Protein AF-A0A357AQT2-F1 (afdb_monomer_lite)

Structure (mmCIF, N/CA/C/O backbone):
data_AF-A0A357AQT2-F1
#
_entry.id   AF-A0A357AQT2-F1
#
loop_
_atom_site.group_PDB
_atom_site.id
_atom_site.type_symbol
_atom_site.label_atom_id
_atom_site.label_alt_id
_atom_site.label_comp_id
_atom_site.label_asym_id
_atom_site.label_entity_id
_atom_site.label_seq_id
_atom_site.pdbx_PDB_ins_code
_atom_site.Cartn_x
_atom_site.Cartn_y
_atom_site.Cartn_z
_atom_site.occupancy
_atom_site.B_iso_or_equiv
_atom_site.auth_seq_id
_atom_site.auth_comp_id
_atom_site.auth_asym_id
_atom_site.auth_atom_id
_atom_site.pdbx_PDB_model_num
ATOM 1 N N . MET A 1 1 ? 48.396 0.763 -85.741 1.00 48.69 1 MET A N 1
ATOM 2 C CA . MET A 1 1 ? 47.356 0.143 -84.891 1.00 48.69 1 MET A CA 1
ATOM 3 C C . MET A 1 1 ? 47.416 0.810 -83.520 1.00 48.69 1 MET A C 1
ATOM 5 O O . MET A 1 1 ? 48.450 0.718 -82.873 1.00 48.69 1 MET A O 1
ATOM 9 N N . ARG A 1 2 ? 46.395 1.584 -83.126 1.00 40.84 2 ARG A N 1
ATOM 10 C CA . ARG A 1 2 ? 46.319 2.221 -81.798 1.00 40.84 2 ARG A CA 1
ATOM 11 C C . ARG A 1 2 ? 45.508 1.301 -80.887 1.00 40.84 2 ARG A C 1
ATOM 13 O O . ARG A 1 2 ? 44.352 1.041 -81.188 1.00 40.84 2 ARG A O 1
ATOM 20 N N . ALA A 1 3 ? 46.129 0.794 -79.826 1.00 58.91 3 ALA A N 1
ATOM 21 C CA . ALA A 1 3 ? 45.446 0.000 -78.813 1.00 58.91 3 ALA A CA 1
ATOM 22 C C . ALA A 1 3 ? 44.596 0.922 -77.925 1.00 58.91 3 ALA A C 1
ATOM 24 O O . ALA A 1 3 ? 45.112 1.876 -77.335 1.00 58.91 3 ALA A O 1
ATOM 25 N N . GLU A 1 4 ? 43.297 0.648 -77.846 1.00 61.69 4 GLU A N 1
ATOM 26 C CA . GLU A 1 4 ? 42.380 1.332 -76.940 1.00 61.69 4 GLU A CA 1
ATOM 27 C C . GLU A 1 4 ? 42.646 0.862 -75.504 1.00 61.69 4 GLU A C 1
ATOM 29 O O . GLU A 1 4 ? 42.616 -0.330 -75.200 1.00 61.69 4 GLU A O 1
ATOM 34 N N . ARG A 1 5 ? 42.940 1.803 -74.599 1.00 58.31 5 ARG A N 1
ATOM 35 C CA . ARG A 1 5 ? 43.042 1.509 -73.166 1.00 58.31 5 ARG A CA 1
ATOM 36 C C . ARG A 1 5 ? 41.633 1.390 -72.598 1.00 58.31 5 ARG A C 1
ATOM 38 O O . ARG A 1 5 ? 40.936 2.394 -72.466 1.00 58.31 5 ARG A O 1
ATOM 45 N N . THR A 1 6 ? 41.233 0.193 -72.195 1.00 62.38 6 THR A N 1
ATOM 46 C CA . THR A 1 6 ? 40.020 0.003 -71.397 1.00 62.38 6 THR A CA 1
ATOM 47 C C . THR A 1 6 ? 40.256 0.548 -69.988 1.00 62.38 6 THR A C 1
ATOM 49 O O . THR A 1 6 ? 41.008 -0.026 -69.199 1.00 62.38 6 THR A O 1
ATOM 52 N N . VAL A 1 7 ? 39.636 1.683 -69.666 1.00 64.25 7 VAL A N 1
ATOM 53 C CA . VAL A 1 7 ? 39.666 2.267 -68.320 1.00 64.25 7 VAL A CA 1
ATOM 54 C C . VAL A 1 7 ? 38.769 1.437 -67.401 1.00 64.25 7 VAL A C 1
ATOM 56 O O . VAL A 1 7 ? 37.544 1.494 -67.499 1.00 64.25 7 VAL A O 1
ATOM 59 N N . ASN A 1 8 ? 39.372 0.675 -66.489 1.00 66.88 8 ASN A N 1
ATOM 60 C CA . ASN A 1 8 ? 38.648 -0.021 -65.429 1.00 66.88 8 ASN A CA 1
ATOM 61 C C . ASN A 1 8 ? 38.259 0.984 -64.326 1.00 66.88 8 ASN A C 1
ATOM 63 O O . ASN A 1 8 ? 39.129 1.562 -63.673 1.00 66.88 8 ASN A O 1
ATOM 67 N N . LYS A 1 9 ? 36.957 1.229 -64.129 1.00 64.69 9 LYS A N 1
ATOM 68 C CA . LYS A 1 9 ? 36.447 2.095 -63.051 1.00 64.69 9 LYS A CA 1
ATOM 69 C C . LYS A 1 9 ? 36.368 1.287 -61.746 1.00 64.69 9 LYS A C 1
ATOM 71 O O . LYS A 1 9 ? 35.712 0.246 -61.743 1.00 64.69 9 LYS A O 1
ATOM 76 N N . PRO A 1 10 ? 36.953 1.745 -60.622 1.00 58.31 10 PRO A N 1
ATOM 77 C CA . PRO A 1 10 ? 36.883 1.003 -59.368 1.00 58.31 10 PRO A CA 1
ATOM 78 C C . PRO A 1 10 ? 35.447 0.989 -58.825 1.00 58.31 10 PRO A C 1
ATOM 80 O O . PRO A 1 10 ? 34.785 2.026 -58.716 1.00 58.31 10 PRO A O 1
ATOM 83 N N . ALA A 1 11 ? 34.958 -0.202 -58.483 1.00 63.03 11 ALA A N 1
ATOM 84 C CA . ALA A 1 11 ? 33.618 -0.409 -57.954 1.00 63.03 11 ALA A CA 1
ATOM 85 C C . ALA A 1 11 ? 33.466 0.243 -56.565 1.00 63.03 11 ALA A C 1
ATOM 87 O O . ALA A 1 11 ? 33.893 -0.305 -55.554 1.00 63.03 11 ALA A O 1
ATOM 88 N N . LYS A 1 12 ? 32.780 1.393 -56.496 1.00 56.72 12 LYS A N 1
ATOM 89 C CA . LYS A 1 12 ? 32.381 2.095 -55.255 1.00 56.72 12 LYS A CA 1
ATOM 90 C C . LYS A 1 12 ? 31.280 1.359 -54.458 1.00 56.72 12 LYS A C 1
ATOM 92 O O . LYS A 1 12 ? 30.406 1.993 -53.878 1.00 56.72 12 LYS A O 1
ATOM 97 N N . ARG A 1 13 ? 31.254 0.022 -54.474 1.00 58.84 13 ARG A N 1
ATOM 98 C CA . ARG A 1 13 ? 30.176 -0.791 -53.871 1.00 58.84 13 ARG A CA 1
ATOM 99 C C . ARG A 1 13 ? 30.440 -1.194 -52.413 1.00 58.84 13 ARG A C 1
ATOM 101 O O . ARG A 1 13 ? 29.504 -1.592 -51.732 1.00 58.84 13 ARG A O 1
ATOM 108 N N . SER A 1 14 ? 31.669 -1.053 -51.910 1.00 59.75 14 SER A N 1
ATOM 109 C CA . SER A 1 14 ? 32.046 -1.481 -50.551 1.00 59.75 14 SER A CA 1
ATOM 110 C C . SER A 1 14 ? 31.547 -0.552 -49.436 1.00 59.75 14 SER A C 1
ATOM 112 O O . SER A 1 14 ? 31.130 -1.033 -48.386 1.00 59.75 14 SER A O 1
ATOM 114 N N . PHE A 1 15 ? 31.520 0.766 -49.660 1.00 60.34 15 PHE A N 1
ATOM 115 C CA . PHE A 1 15 ? 31.085 1.727 -48.636 1.00 60.34 15 PHE A CA 1
ATOM 116 C C . PHE A 1 15 ? 29.581 1.636 -48.335 1.00 60.34 15 PHE A C 1
ATOM 118 O O . PHE A 1 15 ? 29.185 1.700 -47.176 1.00 60.34 15 PHE A O 1
ATOM 125 N N . ALA A 1 16 ? 28.741 1.414 -49.351 1.00 63.97 16 ALA A N 1
ATOM 126 C CA . ALA A 1 16 ? 27.289 1.299 -49.179 1.00 63.97 16 ALA A CA 1
ATOM 127 C C . ALA A 1 16 ? 26.881 0.068 -48.346 1.00 63.97 16 ALA A C 1
ATOM 129 O O . ALA A 1 16 ? 25.955 0.150 -47.541 1.00 63.97 16 ALA A O 1
ATOM 130 N N . LEU A 1 17 ? 27.601 -1.053 -48.489 1.00 69.94 17 LEU A N 1
ATOM 131 C CA . LEU A 1 17 ? 27.375 -2.247 -47.668 1.00 69.94 17 LEU A CA 1
ATOM 132 C C . LEU A 1 17 ? 27.767 -2.017 -46.202 1.00 69.94 17 LEU A C 1
ATOM 134 O O . LEU A 1 17 ? 27.050 -2.456 -45.308 1.00 69.94 17 LEU A O 1
ATOM 138 N N . GLY A 1 18 ? 28.863 -1.294 -45.946 1.00 77.25 18 GLY A N 1
ATOM 139 C CA . GLY A 1 18 ? 29.292 -0.959 -44.584 1.00 77.25 18 GLY A CA 1
ATOM 140 C C . GLY A 1 18 ? 28.255 -0.124 -43.827 1.00 77.25 18 GLY A C 1
ATOM 141 O O . GLY A 1 18 ? 27.903 -0.453 -42.696 1.00 77.25 18 GLY A O 1
ATOM 142 N N . TYR A 1 19 ? 27.692 0.904 -44.472 1.00 82.81 19 TYR A N 1
ATOM 143 C CA . TYR A 1 19 ? 26.630 1.720 -43.871 1.00 82.81 19 TYR A CA 1
ATOM 144 C C . TYR A 1 19 ? 25.338 0.936 -43.613 1.00 82.81 19 TYR A C 1
ATOM 146 O O . TYR A 1 19 ? 24.664 1.191 -42.616 1.00 82.81 19 TYR A O 1
ATOM 154 N N . LEU A 1 20 ? 25.010 -0.045 -44.458 1.00 84.31 20 LEU A N 1
ATOM 155 C CA . LEU A 1 20 ? 23.837 -0.900 -44.267 1.00 84.31 20 LEU A CA 1
ATOM 156 C C . LEU A 1 20 ? 23.982 -1.805 -43.033 1.00 84.31 20 LEU A C 1
ATOM 158 O O . LEU A 1 20 ? 23.034 -1.943 -42.261 1.00 84.31 20 LEU A O 1
ATOM 162 N N . VAL A 1 21 ? 25.175 -2.358 -42.798 1.00 87.88 21 VAL A N 1
ATOM 163 C CA . VAL A 1 21 ? 25.461 -3.160 -41.596 1.00 87.88 21 VAL A CA 1
ATOM 164 C C . VAL A 1 21 ? 25.403 -2.298 -40.333 1.00 87.88 21 VAL A C 1
ATOM 166 O O . VAL A 1 21 ? 24.780 -2.691 -39.349 1.00 87.88 21 VAL A O 1
ATOM 169 N N . ILE A 1 22 ? 25.987 -1.097 -40.366 1.00 86.75 22 ILE A N 1
ATOM 170 C CA . ILE A 1 22 ? 25.951 -0.162 -39.229 1.00 86.75 22 ILE A CA 1
ATOM 171 C C . ILE A 1 22 ? 24.505 0.257 -38.922 1.00 86.75 22 ILE A C 1
ATOM 173 O O . ILE A 1 22 ? 24.089 0.226 -37.764 1.00 86.75 22 ILE A O 1
ATOM 177 N N . GLY A 1 23 ? 23.713 0.584 -39.948 1.00 89.19 23 GLY A N 1
ATOM 178 C CA . GLY A 1 23 ? 22.299 0.929 -39.790 1.00 89.19 23 GLY A CA 1
ATOM 179 C C . GLY A 1 23 ? 21.473 -0.207 -39.181 1.00 89.19 23 GLY A C 1
ATOM 180 O O . GLY A 1 23 ? 20.643 0.035 -38.307 1.00 89.19 23 GLY A O 1
ATOM 181 N N . PHE A 1 24 ? 21.745 -1.454 -39.574 1.00 90.25 24 PHE A N 1
ATOM 182 C CA . PHE A 1 24 ? 21.075 -2.627 -39.013 1.00 90.25 24 PHE A CA 1
ATOM 183 C C . PHE A 1 24 ? 21.400 -2.840 -37.526 1.00 90.25 24 PHE A C 1
ATOM 185 O O . PHE A 1 24 ? 20.505 -3.134 -36.733 1.00 90.25 24 PHE A O 1
ATOM 192 N N . ILE A 1 25 ? 22.658 -2.630 -37.124 1.00 90.00 25 ILE A N 1
ATOM 193 C CA . ILE A 1 25 ? 23.078 -2.723 -35.717 1.00 90.00 25 ILE A CA 1
ATOM 194 C C . ILE A 1 25 ? 22.374 -1.651 -34.874 1.00 90.00 25 ILE A C 1
ATOM 196 O O . ILE A 1 25 ? 21.816 -1.966 -33.824 1.00 90.00 25 ILE A O 1
ATOM 200 N N . VAL A 1 26 ? 22.331 -0.401 -35.348 1.00 90.00 26 VAL A N 1
ATOM 201 C CA . VAL A 1 26 ? 21.628 0.693 -34.653 1.00 90.00 26 VAL A CA 1
ATOM 202 C C . VAL A 1 26 ? 20.133 0.394 -34.527 1.00 90.00 26 VAL A C 1
ATOM 204 O O . VAL A 1 26 ? 19.557 0.567 -33.455 1.00 90.00 26 VAL A O 1
ATOM 207 N N . PHE A 1 27 ? 19.508 -0.128 -35.583 1.00 90.38 27 PHE A N 1
ATOM 208 C CA . PHE A 1 27 ? 18.099 -0.515 -35.564 1.00 90.38 27 PHE A CA 1
ATOM 209 C C . PHE A 1 27 ? 17.800 -1.616 -34.532 1.00 90.38 27 PHE A C 1
ATOM 211 O O . PHE A 1 27 ? 16.838 -1.505 -33.768 1.00 90.38 27 PHE A O 1
ATOM 218 N N . MET A 1 28 ? 18.652 -2.643 -34.446 1.00 88.31 28 MET A N 1
ATOM 219 C CA . MET A 1 28 ? 18.535 -3.696 -33.429 1.00 88.31 28 MET A CA 1
ATOM 220 C C . MET A 1 28 ? 18.676 -3.148 -32.007 1.00 88.31 28 MET A C 1
ATOM 222 O O . MET A 1 28 ? 17.905 -3.523 -31.120 1.00 88.31 28 MET A O 1
ATOM 226 N N . ILE A 1 29 ? 19.607 -2.215 -31.793 1.00 87.19 29 ILE A N 1
ATOM 227 C CA . ILE A 1 29 ? 19.783 -1.538 -30.505 1.00 87.19 29 ILE A CA 1
ATOM 228 C C . ILE A 1 29 ? 18.513 -0.753 -30.141 1.00 87.19 29 ILE A C 1
ATOM 230 O O . ILE A 1 29 ? 17.996 -0.920 -29.038 1.00 87.19 29 ILE A O 1
ATOM 234 N N . CYS A 1 30 ? 17.945 0.028 -31.066 1.00 85.75 30 CYS A N 1
ATOM 235 C CA . CYS A 1 30 ? 16.703 0.773 -30.834 1.00 85.75 30 CYS A CA 1
ATOM 236 C C . CYS A 1 30 ? 15.529 -0.136 -30.430 1.00 85.75 30 CYS A C 1
ATOM 238 O O . CYS A 1 30 ? 14.823 0.170 -29.469 1.00 85.75 30 CYS A O 1
ATOM 240 N N . ILE A 1 31 ? 15.340 -1.274 -31.106 1.00 83.31 31 ILE A N 1
ATOM 241 C CA . ILE A 1 31 ? 14.289 -2.245 -30.750 1.00 83.31 31 ILE A CA 1
ATOM 242 C C . ILE A 1 31 ? 14.516 -2.811 -29.343 1.00 83.31 31 ILE A C 1
ATOM 244 O O . ILE A 1 31 ? 13.565 -2.937 -28.566 1.00 83.31 31 ILE A O 1
ATOM 248 N N . CYS A 1 32 ? 15.765 -3.134 -29.000 1.00 80.12 32 CYS A N 1
ATOM 249 C CA . CYS A 1 32 ? 16.126 -3.648 -27.682 1.00 80.12 32 CYS A CA 1
ATOM 250 C C . CYS A 1 32 ? 15.810 -2.628 -26.572 1.00 80.12 32 CYS A C 1
ATOM 252 O O . CYS A 1 32 ? 15.171 -2.970 -25.576 1.00 80.12 32 CYS A O 1
ATOM 254 N N . PHE A 1 33 ? 16.148 -1.351 -26.785 1.00 76.44 33 PHE A N 1
ATOM 255 C CA . PHE A 1 33 ? 15.826 -0.268 -25.851 1.00 76.44 33 PHE A CA 1
ATOM 256 C C . PHE A 1 33 ? 14.317 -0.063 -25.657 1.00 76.44 33 PHE A C 1
ATOM 258 O O . PHE A 1 33 ? 13.876 0.166 -24.530 1.00 76.44 33 PHE A O 1
ATOM 265 N N . ILE A 1 34 ? 13.514 -0.178 -26.720 1.00 74.62 34 ILE A N 1
ATOM 266 C CA . ILE A 1 34 ? 12.049 -0.059 -26.632 1.00 74.62 34 ILE A CA 1
ATOM 267 C C . ILE A 1 34 ? 11.457 -1.221 -25.825 1.00 74.62 34 ILE A C 1
ATOM 269 O O . ILE A 1 34 ? 10.597 -1.005 -24.974 1.00 74.62 34 ILE A O 1
ATOM 273 N N . ARG A 1 35 ? 11.930 -2.453 -26.048 1.00 69.38 35 ARG A N 1
ATOM 274 C CA . ARG A 1 35 ? 11.479 -3.630 -25.283 1.00 69.38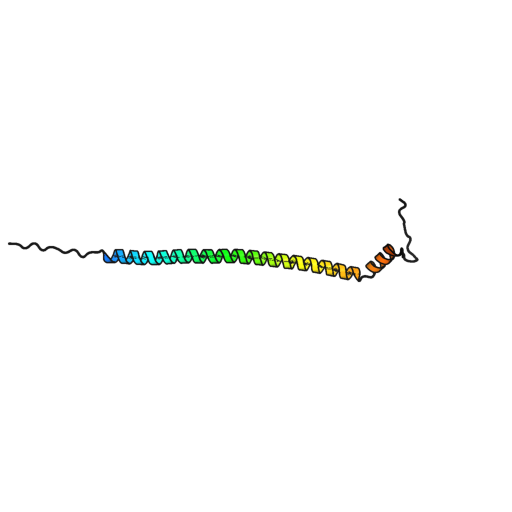 35 ARG A CA 1
ATOM 275 C C . ARG A 1 35 ? 11.825 -3.501 -23.796 1.00 69.38 35 ARG A C 1
ATOM 277 O O . ARG A 1 35 ? 10.969 -3.739 -22.949 1.00 69.38 35 ARG A O 1
ATOM 284 N N . LEU A 1 36 ? 13.038 -3.040 -23.488 1.00 61.59 36 LEU A N 1
ATOM 285 C CA . LEU A 1 36 ? 13.501 -2.836 -22.115 1.00 61.59 36 LEU A CA 1
ATOM 286 C C . LE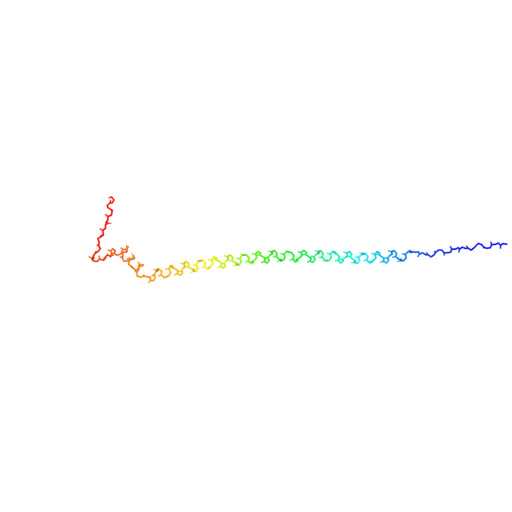U A 1 36 ? 12.754 -1.699 -21.392 1.00 61.59 36 LEU A C 1
ATOM 288 O O . LEU A 1 36 ? 12.575 -1.753 -20.174 1.00 61.59 36 LEU A O 1
ATOM 292 N N . SER A 1 37 ? 12.307 -0.661 -22.110 1.00 60.12 37 SER A N 1
ATOM 293 C CA . SER A 1 37 ? 11.541 0.437 -21.502 1.00 60.12 37 SER A CA 1
ATOM 294 C C . SER A 1 37 ? 10.110 0.022 -21.141 1.00 60.12 37 SER A C 1
ATOM 296 O O . SER A 1 37 ? 9.596 0.432 -20.096 1.00 60.12 37 SER A O 1
ATOM 298 N N . GLN A 1 38 ? 9.489 -0.846 -21.947 1.00 58.34 38 GLN A N 1
ATOM 299 C CA . GLN A 1 38 ? 8.137 -1.342 -21.685 1.00 58.34 38 GLN A CA 1
ATOM 300 C C . GLN A 1 38 ? 8.080 -2.209 -20.422 1.00 58.34 38 GLN A C 1
ATOM 302 O O . GLN A 1 38 ? 7.187 -2.020 -19.593 1.00 58.34 38 GLN A O 1
ATOM 307 N N . GLU A 1 39 ? 9.073 -3.073 -20.210 1.00 56.59 39 GLU A N 1
ATOM 308 C CA . GLU A 1 39 ? 9.131 -3.965 -19.048 1.00 56.59 39 GLU A CA 1
ATOM 309 C C . GLU A 1 39 ? 9.251 -3.194 -17.720 1.00 56.59 39 GLU A C 1
ATOM 311 O O . GLU A 1 39 ? 8.570 -3.504 -16.740 1.00 56.59 39 GLU A O 1
ATOM 316 N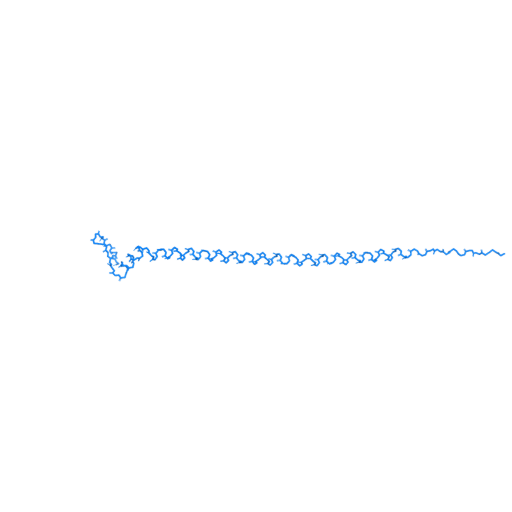 N . LYS A 1 40 ? 10.023 -2.100 -17.703 1.00 52.50 40 LYS A N 1
ATOM 317 C CA . LYS A 1 40 ? 10.159 -1.236 -16.517 1.00 52.50 40 LYS A CA 1
ATOM 318 C C . LYS A 1 40 ? 8.866 -0.487 -16.183 1.00 52.50 40 LYS A C 1
ATOM 320 O O . LYS A 1 40 ? 8.558 -0.277 -15.012 1.00 52.50 40 LYS A O 1
ATOM 325 N N . SER A 1 41 ? 8.084 -0.102 -17.192 1.00 56.31 41 SER A N 1
ATOM 326 C CA . SER A 1 41 ? 6.825 0.624 -16.985 1.00 56.31 41 SER A CA 1
ATOM 327 C C . SER A 1 41 ? 5.698 -0.258 -16.428 1.00 56.31 41 SER A C 1
ATOM 329 O O . SER A 1 41 ? 4.896 0.213 -15.618 1.00 56.31 41 SER A O 1
ATOM 331 N N . ALA A 1 42 ? 5.668 -1.540 -16.805 1.00 59.47 42 ALA A N 1
ATOM 332 C CA . ALA A 1 42 ? 4.702 -2.506 -16.290 1.00 59.47 42 ALA A CA 1
ATOM 333 C C . ALA A 1 42 ? 4.967 -2.816 -14.809 1.00 59.47 42 ALA A C 1
ATOM 335 O O . ALA A 1 42 ? 4.062 -2.706 -13.981 1.00 59.47 42 ALA A O 1
ATOM 336 N N . GLN A 1 43 ? 6.232 -3.067 -14.459 1.00 58.97 43 GLN A N 1
ATOM 337 C CA . GLN A 1 43 ? 6.635 -3.344 -13.078 1.00 58.97 43 GLN A CA 1
ATOM 338 C C . GLN A 1 43 ? 6.356 -2.160 -12.140 1.00 58.97 43 GLN A C 1
ATOM 340 O O . GLN A 1 43 ? 5.942 -2.355 -11.001 1.00 58.97 43 GLN A O 1
ATOM 345 N N . LEU A 1 44 ? 6.522 -0.916 -12.603 1.00 60.91 44 LEU A N 1
ATOM 346 C CA . LEU A 1 44 ? 6.221 0.267 -11.790 1.00 60.91 44 LEU A CA 1
ATOM 347 C C . LEU A 1 44 ? 4.726 0.420 -11.481 1.00 60.91 44 LEU A C 1
ATOM 349 O O . LEU A 1 44 ? 4.375 0.851 -10.383 1.00 60.91 44 LEU A O 1
ATOM 353 N N . LYS A 1 45 ? 3.840 0.071 -12.421 1.00 63.31 45 LYS A N 1
ATOM 354 C CA . LY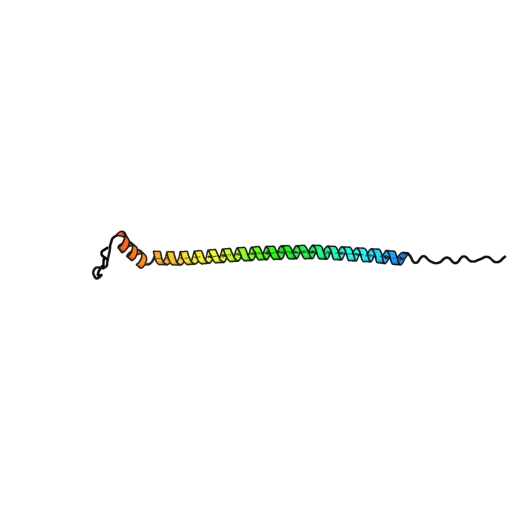S A 1 45 ? 2.388 0.110 -12.183 1.00 63.31 45 LYS A CA 1
ATOM 355 C C . LYS A 1 45 ? 1.959 -0.961 -11.187 1.00 63.31 45 LYS A C 1
ATOM 357 O O . LYS A 1 45 ? 1.194 -0.661 -10.275 1.00 63.31 45 LYS A O 1
ATOM 362 N N . GLU A 1 46 ? 2.492 -2.170 -11.326 1.00 67.44 46 GLU A N 1
ATOM 363 C CA . GLU A 1 46 ? 2.204 -3.276 -10.414 1.00 67.44 46 GLU A CA 1
ATOM 364 C C . GLU A 1 46 ? 2.698 -2.973 -8.993 1.00 67.44 46 GLU A C 1
ATOM 366 O O . GLU A 1 46 ? 1.937 -3.081 -8.035 1.00 67.44 46 GLU A O 1
ATOM 371 N N . ARG A 1 47 ? 3.931 -2.466 -8.853 1.00 63.66 47 ARG A N 1
ATOM 372 C CA . ARG A 1 47 ? 4.495 -2.043 -7.558 1.00 63.66 47 ARG A CA 1
ATOM 373 C C . ARG A 1 47 ? 3.635 -0.974 -6.880 1.00 63.66 47 ARG A C 1
ATOM 375 O O . ARG A 1 47 ? 3.387 -1.075 -5.684 1.00 63.66 47 ARG A O 1
ATOM 382 N N . LYS A 1 48 ? 3.151 0.024 -7.628 1.00 69.06 48 LYS A N 1
ATOM 383 C CA . LYS A 1 48 ? 2.260 1.069 -7.092 1.00 69.06 48 LYS A CA 1
ATOM 384 C C . LYS A 1 48 ? 0.906 0.515 -6.650 1.00 69.06 48 LYS A C 1
ATOM 386 O O . LYS A 1 48 ? 0.41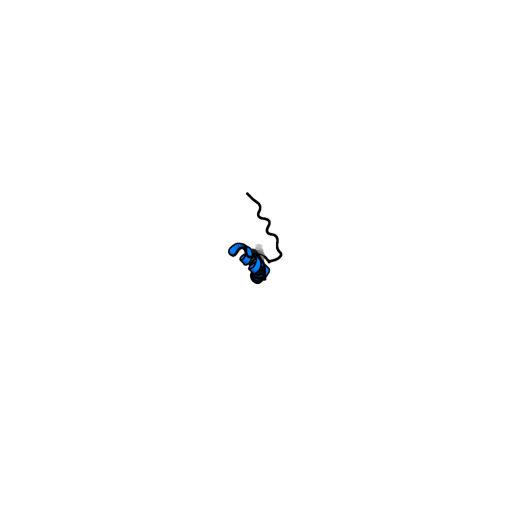6 0.908 -5.598 1.00 69.06 48 LYS A O 1
ATOM 391 N N . ALA A 1 49 ? 0.320 -0.402 -7.418 1.00 74.56 49 ALA A N 1
ATOM 392 C CA . ALA A 1 49 ? -0.937 -1.046 -7.045 1.00 74.56 49 ALA A CA 1
ATOM 393 C C . ALA A 1 49 ? -0.785 -1.897 -5.773 1.00 74.56 49 ALA A C 1
ATOM 395 O O . ALA A 1 49 ? -1.643 -1.858 -4.894 1.00 74.56 49 ALA A O 1
ATOM 396 N N . VAL A 1 50 ? 0.331 -2.622 -5.649 1.00 76.75 50 VAL A N 1
ATOM 397 C CA . VAL A 1 50 ? 0.655 -3.405 -4.450 1.00 76.75 50 VAL A CA 1
ATOM 398 C C . VAL A 1 50 ? 0.854 -2.494 -3.238 1.00 76.75 50 VAL A C 1
ATOM 400 O O . VAL A 1 50 ? 0.282 -2.775 -2.189 1.00 76.75 50 VAL A O 1
ATOM 403 N N . LEU A 1 51 ? 1.589 -1.385 -3.377 1.00 77.19 51 LEU A N 1
ATOM 404 C CA . LEU A 1 51 ? 1.768 -0.414 -2.292 1.00 77.19 51 LEU A CA 1
ATOM 405 C C . LEU A 1 51 ? 0.435 0.169 -1.821 1.00 77.19 51 LEU A C 1
ATOM 407 O O . LEU A 1 51 ? 0.140 0.095 -0.635 1.00 77.19 51 LEU A O 1
ATOM 411 N N . ALA A 1 52 ? -0.409 0.639 -2.743 1.00 80.00 52 ALA A N 1
ATOM 412 C CA . ALA A 1 52 ? -1.714 1.197 -2.389 1.00 80.00 52 ALA A CA 1
ATOM 413 C C . ALA A 1 52 ? -2.616 0.164 -1.689 1.00 80.00 52 ALA A C 1
ATOM 415 O O . ALA A 1 52 ? -3.353 0.488 -0.760 1.00 80.00 52 ALA A O 1
ATOM 416 N N . LYS A 1 53 ? -2.543 -1.108 -2.103 1.00 82.75 53 LYS A N 1
ATOM 417 C CA . LYS A 1 53 ? -3.283 -2.199 -1.457 1.00 82.75 53 LYS A CA 1
ATOM 418 C C . LYS A 1 53 ? -2.761 -2.500 -0.048 1.00 82.75 53 LYS A C 1
ATOM 420 O O . LYS A 1 53 ? -3.554 -2.842 0.827 1.00 82.75 53 LYS A O 1
ATOM 425 N N . ILE A 1 54 ? -1.449 -2.432 0.165 1.00 84.31 54 ILE A N 1
ATOM 426 C CA . ILE A 1 54 ? -0.836 -2.641 1.484 1.00 84.31 54 ILE A CA 1
ATOM 427 C C . ILE A 1 54 ? -1.183 -1.472 2.410 1.00 84.31 54 ILE A C 1
ATOM 429 O O . ILE A 1 54 ? -1.628 -1.708 3.527 1.00 84.31 54 ILE A O 1
ATOM 433 N N . GLU A 1 55 ? -1.072 -0.230 1.938 1.00 85.81 55 GLU A N 1
ATOM 434 C CA . GLU A 1 55 ? -1.442 0.964 2.711 1.00 85.81 55 GLU A CA 1
ATOM 435 C C . GLU A 1 55 ? -2.911 0.931 3.145 1.00 85.81 55 GLU A C 1
ATOM 437 O O . GLU A 1 55 ? -3.203 1.146 4.318 1.00 85.81 55 GLU A O 1
ATOM 442 N N . ASN A 1 56 ? -3.829 0.561 2.245 1.00 88.00 56 ASN A N 1
ATOM 443 C CA . ASN A 1 56 ? -5.250 0.441 2.582 1.00 88.00 56 ASN A CA 1
ATOM 444 C C . ASN A 1 56 ? -5.513 -0.640 3.650 1.00 88.00 56 ASN A C 1
ATOM 446 O O . ASN A 1 56 ? -6.356 -0.456 4.523 1.00 88.00 56 ASN A O 1
ATOM 450 N N . GLN A 1 57 ? -4.788 -1.764 3.602 1.00 86.94 57 GLN A N 1
ATOM 451 C CA . GLN A 1 57 ? -4.891 -2.805 4.632 1.00 86.94 57 GLN A CA 1
ATOM 452 C C . GLN A 1 57 ? -4.383 -2.308 5.987 1.00 86.94 57 GLN A C 1
ATOM 454 O O . GLN A 1 57 ? -5.068 -2.501 6.985 1.00 86.94 57 GLN A O 1
ATOM 459 N N . ILE A 1 58 ? -3.244 -1.610 6.012 1.00 88.75 58 ILE A N 1
ATOM 460 C CA . ILE A 1 58 ? -2.686 -1.030 7.241 1.00 88.75 58 ILE A CA 1
ATOM 461 C C . ILE A 1 58 ? -3.654 -0.012 7.849 1.00 88.75 58 ILE A C 1
ATOM 463 O O . ILE A 1 58 ? -3.838 0.017 9.061 1.00 88.75 58 ILE A O 1
ATOM 467 N N . GLU A 1 59 ? -4.264 0.841 7.027 1.00 88.25 59 GLU A N 1
ATOM 468 C CA . GLU A 1 59 ? -5.201 1.857 7.505 1.00 88.25 59 GLU A CA 1
ATOM 469 C C . GLU A 1 59 ? -6.469 1.231 8.096 1.00 88.25 59 GLU A C 1
ATOM 471 O O . GLU A 1 59 ? -6.894 1.618 9.184 1.00 88.25 59 GLU A O 1
ATOM 476 N N . LYS A 1 60 ? -7.025 0.208 7.433 1.00 87.75 60 LYS A N 1
ATOM 477 C CA . LYS A 1 60 ? -8.167 -0.554 7.958 1.00 87.75 60 LYS A CA 1
ATOM 478 C C . LYS A 1 60 ? -7.845 -1.239 9.279 1.00 87.75 60 LYS A C 1
ATOM 480 O O . LYS A 1 60 ? -8.620 -1.123 10.220 1.00 87.75 60 LYS A O 1
ATOM 485 N N . GLU A 1 61 ? -6.702 -1.910 9.355 1.00 78.06 61 GLU A N 1
ATOM 486 C CA . GLU A 1 61 ? -6.285 -2.636 10.555 1.00 78.06 61 GLU A CA 1
ATOM 487 C C . GLU A 1 61 ? -6.008 -1.679 11.724 1.00 78.06 61 GLU A C 1
ATOM 489 O O . GLU A 1 61 ? -6.397 -1.949 12.857 1.00 78.06 61 GLU A O 1
ATOM 494 N N . LYS A 1 62 ? -5.424 -0.503 11.456 1.00 83.19 62 LYS A N 1
ATOM 495 C CA . LYS A 1 62 ? -5.270 0.555 12.466 1.00 83.19 62 LYS A CA 1
ATOM 496 C C . LYS A 1 62 ? -6.610 1.095 12.959 1.00 83.19 62 LYS A C 1
ATOM 498 O O . LYS A 1 62 ? -6.764 1.287 14.162 1.00 83.19 62 LYS A O 1
ATOM 503 N N . ALA A 1 63 ? -7.561 1.348 12.059 1.00 84.94 63 ALA A N 1
ATOM 504 C CA . ALA A 1 63 ? -8.890 1.825 12.435 1.00 84.94 63 ALA A CA 1
ATOM 505 C C . ALA A 1 63 ? -9.648 0.787 13.280 1.00 84.94 63 ALA A C 1
ATOM 507 O O . ALA A 1 63 ? -10.257 1.139 14.288 1.00 84.94 63 ALA A O 1
ATOM 508 N N . GLU A 1 64 ? -9.565 -0.492 12.910 1.00 84.12 64 GLU A N 1
ATOM 509 C CA . GLU A 1 64 ? -10.155 -1.590 13.677 1.00 84.12 64 GLU A CA 1
ATOM 510 C C . GLU A 1 64 ? -9.489 -1.741 15.049 1.00 84.12 64 GLU A C 1
ATOM 512 O O . GLU A 1 64 ? -10.179 -1.834 16.062 1.00 84.12 64 GLU A O 1
ATOM 517 N N . SER A 1 65 ? -8.156 -1.676 15.111 1.00 83.00 65 SER A N 1
ATOM 518 C CA . SER A 1 65 ? -7.422 -1.730 16.375 1.00 83.00 65 SER A CA 1
ATOM 519 C C . SER A 1 65 ? -7.795 -0.582 17.313 1.00 83.00 65 SER A C 1
ATOM 521 O O . SER A 1 65 ? -7.935 -0.821 18.508 1.00 83.00 65 SER A O 1
ATOM 523 N N . ALA A 1 66 ? -7.953 0.641 16.799 1.00 83.12 66 ALA A N 1
ATOM 524 C CA . ALA A 1 66 ? -8.360 1.789 17.608 1.00 83.12 66 ALA A CA 1
ATOM 525 C C . ALA A 1 66 ? -9.784 1.614 18.157 1.00 83.12 66 ALA A C 1
ATOM 527 O O . ALA A 1 66 ? -10.017 1.814 19.344 1.00 83.12 66 ALA A O 1
ATOM 528 N N . TYR A 1 67 ? -10.721 1.155 17.321 1.00 78.94 67 TYR A N 1
ATOM 529 C CA . TYR A 1 67 ? -12.090 0.868 17.752 1.00 78.94 67 TYR A CA 1
ATOM 530 C C . TYR A 1 67 ? -12.152 -0.221 18.836 1.00 78.94 67 TYR A C 1
ATOM 532 O O . TYR A 1 67 ? -12.913 -0.110 19.799 1.00 78.94 67 TYR A O 1
ATOM 540 N N . LEU A 1 68 ? -11.349 -1.280 18.694 1.00 79.81 68 LEU A N 1
ATOM 541 C CA . LEU A 1 68 ? -11.269 -2.348 19.689 1.00 79.81 68 LEU A CA 1
ATOM 542 C C . LEU A 1 68 ? -10.643 -1.874 21.004 1.00 79.81 68 LEU A C 1
ATOM 544 O O . LEU A 1 68 ? -11.086 -2.325 22.061 1.00 79.81 68 LEU A O 1
ATOM 548 N N . ASP A 1 69 ? -9.654 -0.980 20.954 1.00 82.00 69 ASP A N 1
ATOM 549 C CA . ASP A 1 69 ? -9.039 -0.402 22.152 1.00 82.00 69 ASP A CA 1
ATOM 550 C C . ASP A 1 69 ? -10.038 0.480 22.911 1.00 82.00 69 ASP A C 1
ATOM 552 O O . ASP A 1 69 ? -10.277 0.251 24.097 1.00 82.00 69 ASP A O 1
ATOM 556 N N . ASP A 1 70 ? -10.742 1.374 22.212 1.00 79.25 70 ASP A N 1
ATOM 557 C CA . ASP A 1 70 ? -11.808 2.199 22.796 1.00 79.25 70 ASP A CA 1
ATOM 558 C C . ASP A 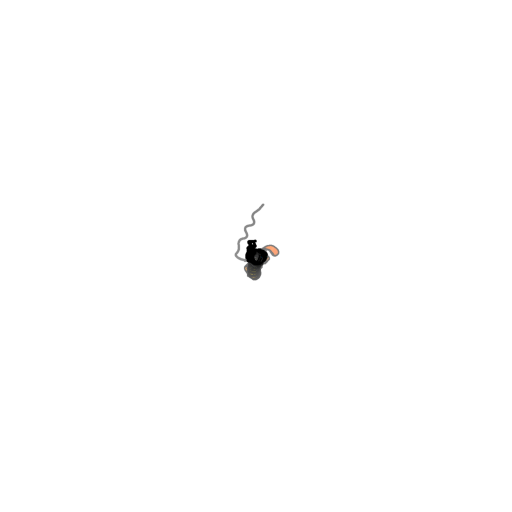1 70 ? -12.904 1.335 23.436 1.00 79.25 70 ASP A C 1
ATOM 560 O O . ASP A 1 70 ? -13.334 1.572 24.567 1.00 79.25 70 ASP A O 1
ATOM 564 N N . GLN A 1 71 ? -13.328 0.269 22.752 1.00 75.38 71 GLN A N 1
ATOM 565 C CA . GLN A 1 71 ? -14.324 -0.658 23.282 1.00 75.38 71 GLN A CA 1
ATOM 566 C C . GLN A 1 71 ? -13.797 -1.468 24.476 1.00 75.38 71 GLN A C 1
ATOM 568 O O . GLN A 1 71 ? -14.567 -1.827 25.371 1.00 75.38 71 GLN A O 1
ATOM 573 N N . ALA A 1 72 ? -12.505 -1.797 24.504 1.00 74.25 72 ALA A N 1
ATOM 574 C CA . ALA A 1 72 ? -11.878 -2.479 25.629 1.00 74.25 72 ALA A CA 1
ATOM 575 C C . ALA A 1 72 ? -11.757 -1.556 26.848 1.00 74.25 72 ALA A C 1
ATOM 577 O O . ALA A 1 72 ? -11.975 -2.014 27.969 1.00 74.25 72 ALA A O 1
ATOM 578 N N . ILE A 1 73 ? -11.446 -0.274 26.639 1.00 75.00 73 ILE A N 1
ATOM 579 C CA . ILE A 1 73 ? -11.423 0.754 27.684 1.00 75.00 73 ILE A CA 1
ATOM 580 C C . ILE A 1 73 ? -12.832 0.953 28.243 1.00 75.00 73 ILE A C 1
ATOM 582 O O . ILE A 1 73 ? -13.021 0.853 29.453 1.00 75.00 73 ILE A O 1
ATOM 586 N N . TYR A 1 74 ? -13.828 1.136 27.373 1.00 72.75 74 TYR A N 1
ATOM 587 C CA . TYR A 1 74 ? -15.228 1.282 27.771 1.00 72.75 74 TYR A CA 1
ATOM 588 C C . TYR A 1 74 ? -15.731 0.068 28.559 1.00 72.75 74 TYR A C 1
ATOM 590 O O . TYR A 1 74 ? -16.300 0.215 29.629 1.00 72.75 74 TYR A O 1
ATOM 598 N N . ARG A 1 75 ? -15.442 -1.161 28.114 1.00 73.94 75 ARG A N 1
ATOM 599 C CA . ARG A 1 75 ? -15.853 -2.371 28.851 1.00 73.94 75 ARG A CA 1
ATOM 600 C C . ARG A 1 75 ? -15.146 -2.566 30.194 1.00 73.94 75 ARG A C 1
ATOM 602 O O . ARG A 1 75 ? -15.628 -3.340 31.017 1.00 73.94 75 ARG A O 1
ATOM 609 N N . LYS A 1 76 ? -14.002 -1.914 30.405 1.00 73.12 76 LYS A N 1
ATOM 610 C CA . LYS A 1 76 ? -13.283 -1.906 31.686 1.00 73.12 76 LYS A CA 1
ATOM 611 C C . LYS A 1 76 ? -13.709 -0.757 32.598 1.00 73.12 76 LYS A C 1
ATOM 613 O O . LYS A 1 76 ? -13.291 -0.755 33.754 1.00 73.12 76 LYS A O 1
ATOM 618 N N . SER A 1 77 ? -14.468 0.220 32.101 1.00 79.31 77 SER A N 1
ATOM 619 C CA . SER A 1 77 ? -14.898 1.354 32.909 1.00 79.31 77 SER A CA 1
ATOM 620 C C . SER A 1 77 ? -15.995 0.937 33.891 1.00 79.31 77 SER A C 1
ATOM 622 O O . SER A 1 77 ? -16.752 -0.010 33.657 1.00 79.31 77 SER A O 1
ATOM 624 N N . GLU A 1 78 ? -16.088 1.661 35.005 1.00 75.69 78 GLU A N 1
ATOM 625 C CA . GLU A 1 78 ? -17.174 1.479 35.975 1.00 75.69 78 GLU A CA 1
ATOM 626 C C . GLU A 1 78 ? -18.544 1.765 35.339 1.00 75.69 78 GLU A C 1
ATOM 628 O O . GLU A 1 78 ? -19.519 1.109 35.684 1.00 75.69 78 GLU A O 1
ATOM 633 N N . GLU A 1 79 ? -18.593 2.639 34.329 1.00 78.50 79 GLU A N 1
ATOM 634 C CA . GLU A 1 79 ? -19.797 3.001 33.571 1.00 78.50 79 GLU A CA 1
ATOM 635 C C . GLU A 1 79 ? -20.428 1.793 32.854 1.00 78.50 79 GLU A C 1
ATOM 637 O O . GLU A 1 79 ? -21.648 1.628 32.869 1.00 78.50 79 GLU A O 1
ATOM 642 N N . TYR A 1 80 ? -19.614 0.889 32.289 1.00 79.75 80 TYR A N 1
ATOM 643 C CA . TYR A 1 80 ? -20.121 -0.346 31.680 1.00 79.75 80 TYR A CA 1
ATOM 644 C C . TYR A 1 80 ? -20.696 -1.312 32.725 1.00 79.75 80 TYR A C 1
ATOM 646 O O . TYR A 1 80 ? -21.715 -1.959 32.479 1.00 79.75 80 TYR A O 1
ATOM 654 N N . ILE A 1 81 ? -20.068 -1.406 33.902 1.00 79.12 81 ILE A N 1
ATOM 655 C CA . ILE A 1 81 ? -20.562 -2.230 35.016 1.00 79.12 81 ILE A CA 1
ATOM 656 C C . ILE A 1 81 ? -21.883 -1.663 35.543 1.00 79.12 81 ILE A C 1
ATOM 658 O O . ILE A 1 81 ? -22.824 -2.416 35.773 1.00 79.12 81 ILE A O 1
ATOM 662 N N . GLU A 1 82 ? -21.965 -0.346 35.698 1.00 82.19 82 GLU A N 1
ATOM 663 C CA . GLU A 1 82 ? -23.148 0.380 36.156 1.00 82.19 82 GLU A CA 1
ATOM 664 C C . GLU A 1 82 ? -24.319 0.222 35.176 1.00 82.19 82 GLU A C 1
ATOM 666 O O . GLU A 1 82 ? -25.446 -0.054 35.585 1.00 82.19 82 GLU A O 1
ATOM 671 N N . GLN A 1 83 ? -24.049 0.310 33.870 1.00 82.19 83 GLN A N 1
ATOM 672 C CA . GLN A 1 83 ? -25.048 0.062 32.836 1.00 82.19 83 GLN A CA 1
ATOM 673 C C . GLN A 1 83 ? -25.521 -1.395 32.837 1.00 82.19 83 GLN A C 1
ATOM 675 O O . GLN A 1 83 ? -26.721 -1.639 32.823 1.00 82.19 83 GLN A O 1
ATOM 680 N N . GLN A 1 84 ? -24.614 -2.371 32.951 1.00 83.81 84 GLN A N 1
ATOM 681 C CA . GLN A 1 84 ? -25.006 -3.775 33.106 1.00 83.81 84 GLN A CA 1
ATOM 682 C C . GLN A 1 84 ? -25.807 -4.028 34.390 1.00 83.81 84 GLN A C 1
ATOM 684 O O . GLN A 1 84 ? -26.738 -4.832 34.380 1.00 83.81 84 GLN A O 1
ATOM 689 N N . ALA A 1 85 ? -25.457 -3.367 35.494 1.00 84.31 85 ALA A N 1
ATOM 690 C CA . ALA A 1 85 ? -26.160 -3.469 36.767 1.00 84.31 85 ALA A CA 1
ATOM 691 C C . ALA A 1 85 ? -27.592 -2.922 36.664 1.00 84.31 85 ALA A C 1
ATOM 693 O O . ALA A 1 85 ? -28.534 -3.564 37.134 1.00 84.31 85 ALA A O 1
ATOM 694 N N . ARG A 1 86 ? -27.765 -1.781 35.991 1.00 85.19 86 ARG A N 1
ATOM 695 C CA . ARG A 1 86 ? -29.078 -1.214 35.668 1.00 85.19 86 ARG A CA 1
ATOM 696 C C . ARG A 1 86 ? -29.877 -2.107 34.720 1.00 85.19 86 ARG A C 1
ATOM 698 O O . ARG A 1 86 ? -30.992 -2.485 35.061 1.00 85.19 86 ARG A O 1
ATOM 705 N N . ASP A 1 87 ? -29.303 -2.497 33.585 1.00 84.94 87 ASP A N 1
ATOM 706 C CA . ASP A 1 87 ? -30.019 -3.207 32.517 1.00 84.94 87 ASP A CA 1
ATOM 707 C C . ASP A 1 87 ? -30.391 -4.646 32.910 1.00 84.94 87 ASP A C 1
ATOM 709 O O . ASP A 1 87 ? -31.500 -5.101 32.629 1.00 84.94 87 ASP A O 1
ATOM 713 N N . ASN A 1 88 ? -29.484 -5.372 33.575 1.00 84.50 88 ASN A N 1
ATOM 714 C CA . ASN A 1 88 ? -29.701 -6.784 33.910 1.00 84.50 88 ASN A CA 1
ATOM 715 C C . ASN A 1 88 ? -30.337 -6.990 35.287 1.00 84.50 88 ASN A C 1
ATOM 717 O O . ASN A 1 88 ? -31.083 -7.951 35.475 1.00 84.50 88 ASN A O 1
ATOM 721 N N . PHE A 1 89 ? -30.016 -6.137 36.263 1.00 85.62 89 PHE A N 1
ATOM 722 C CA . PHE A 1 89 ? -30.434 -6.322 37.655 1.00 85.62 89 PHE A CA 1
ATOM 723 C C . PHE A 1 89 ? -31.377 -5.222 38.160 1.00 85.62 89 PHE A C 1
ATOM 725 O O . PHE A 1 89 ? -31.843 -5.316 39.295 1.00 85.62 89 PHE A O 1
ATOM 732 N N . GLY A 1 90 ? -31.676 -4.196 37.352 1.00 83.31 90 GLY A N 1
ATOM 733 C CA . GLY A 1 90 ? -32.524 -3.070 37.757 1.00 83.31 90 GLY A CA 1
ATOM 734 C C . GLY A 1 90 ? -31.932 -2.249 38.905 1.00 83.31 90 GLY A C 1
ATOM 735 O O . GLY A 1 90 ? -32.670 -1.590 39.634 1.00 83.31 90 GLY A O 1
ATOM 736 N N . LEU A 1 91 ? -30.616 -2.342 39.126 1.00 84.94 91 LEU A N 1
ATOM 737 C CA . LEU A 1 91 ? -29.948 -1.695 40.251 1.00 84.94 91 LEU A CA 1
ATOM 738 C C . LEU A 1 91 ? -29.811 -0.200 39.978 1.00 84.94 91 LEU A C 1
ATOM 740 O O . LEU A 1 91 ? -29.216 0.191 38.983 1.00 84.94 91 LEU A O 1
ATOM 744 N N . VAL A 1 92 ? -30.320 0.625 40.886 1.00 85.31 92 VAL A N 1
ATOM 745 C CA . VAL A 1 92 ? -30.220 2.091 40.837 1.00 85.31 92 VAL A CA 1
ATOM 746 C C . VAL A 1 92 ? -29.629 2.608 42.138 1.00 85.31 92 VAL A C 1
ATOM 748 O O . VAL A 1 92 ? -29.694 1.925 43.169 1.00 85.31 92 VAL A O 1
ATOM 751 N N . TYR A 1 93 ? -29.031 3.799 42.117 1.00 82.50 93 TYR A N 1
ATOM 752 C CA . TYR A 1 93 ? -28.472 4.347 43.348 1.00 82.50 93 TYR A CA 1
ATOM 753 C C . TYR A 1 93 ? -29.584 4.707 44.349 1.00 82.50 93 TYR A C 1
ATOM 755 O O . TYR A 1 93 ? -30.666 5.136 43.945 1.00 82.50 93 TYR A O 1
ATOM 763 N N . PRO A 1 94 ? -29.337 4.591 45.672 1.00 82.12 94 PRO A N 1
ATOM 764 C CA . PRO A 1 94 ? -30.359 4.834 46.699 1.00 82.12 94 PRO A CA 1
ATOM 765 C C . PRO A 1 94 ? -31.005 6.230 46.664 1.00 82.12 94 PRO A C 1
ATOM 767 O O . PRO A 1 94 ? -32.080 6.429 47.222 1.00 82.12 94 PRO A O 1
ATOM 770 N N . ASN A 1 95 ? -30.334 7.206 46.053 1.00 84.31 95 ASN A N 1
ATOM 771 C CA . ASN A 1 95 ? -30.744 8.604 45.934 1.00 84.31 95 ASN A CA 1
ATOM 772 C C . ASN A 1 95 ? -31.183 8.998 44.508 1.00 84.31 95 ASN A C 1
ATOM 774 O O . ASN A 1 95 ? -31.306 10.190 44.227 1.00 84.31 95 ASN A O 1
ATOM 778 N N . GLU A 1 96 ? -31.391 8.032 43.612 1.00 78.94 96 GLU A N 1
ATOM 779 C CA . GLU A 1 96 ? -31.769 8.253 42.213 1.00 78.94 96 GLU A CA 1
ATOM 780 C C . GLU A 1 96 ? -33.289 8.079 42.019 1.00 78.94 96 GLU A C 1
ATOM 782 O O . GLU A 1 96 ? -33.894 7.145 42.544 1.00 78.94 96 GLU A O 1
ATOM 787 N N . ILE A 1 97 ? -33.937 8.997 41.290 1.00 77.25 97 ILE A N 1
ATOM 788 C CA . ILE A 1 97 ? -35.377 8.930 40.985 1.00 77.25 97 ILE A CA 1
ATOM 789 C C . ILE A 1 97 ? -35.540 8.291 39.604 1.00 77.25 97 ILE A C 1
ATOM 791 O O . ILE A 1 97 ? -35.171 8.894 38.598 1.00 77.25 97 ILE A O 1
ATOM 795 N N . VAL A 1 98 ? -36.118 7.090 39.547 1.00 75.50 98 VAL A N 1
ATOM 796 C CA . VAL A 1 98 ? -36.394 6.382 38.287 1.00 75.50 98 VAL A CA 1
ATOM 797 C C . VAL A 1 98 ? -37.677 6.931 37.660 1.00 75.50 98 VAL A C 1
ATOM 799 O O . VAL A 1 98 ? -38.755 6.810 38.242 1.00 75.50 98 VAL A O 1
ATOM 802 N N . LEU A 1 99 ? -37.577 7.538 36.473 1.00 74.81 99 LEU A N 1
ATOM 803 C CA . LEU A 1 99 ? -38.739 7.892 35.656 1.00 74.81 99 LEU A CA 1
ATOM 804 C C . LEU A 1 99 ? -39.025 6.760 34.669 1.00 74.81 99 LEU A C 1
ATOM 806 O O . LEU A 1 99 ? -38.386 6.658 33.626 1.00 74.81 99 LEU A O 1
ATOM 810 N N . GLU A 1 100 ? -40.000 5.916 34.989 1.00 72.81 100 GLU A N 1
ATOM 811 C CA . GLU A 1 100 ? -40.553 4.980 34.013 1.00 72.81 100 GLU A CA 1
ATOM 812 C C . GLU A 1 100 ? -41.559 5.718 33.120 1.00 72.81 100 GLU A C 1
ATOM 814 O O . GLU A 1 100 ? -42.599 6.196 33.584 1.00 72.81 100 GLU A O 1
ATOM 819 N N . GLU A 1 101 ? -41.267 5.816 31.821 1.00 73.62 101 GLU A N 1
ATOM 820 C CA . GLU A 1 101 ? -42.258 6.244 30.836 1.00 73.62 101 GLU A CA 1
ATOM 821 C C . GLU A 1 101 ? -43.355 5.174 30.751 1.00 73.62 101 GLU A C 1
ATOM 823 O O . GLU A 1 101 ? -43.158 4.091 30.193 1.00 73.62 101 GLU A O 1
ATOM 828 N N . LYS A 1 102 ? -44.533 5.457 31.323 1.00 54.97 102 LYS A N 1
ATOM 829 C CA . LYS A 1 102 ? -45.725 4.635 31.082 1.00 54.97 102 LYS A CA 1
ATOM 830 C C . LYS A 1 102 ? -46.031 4.639 29.582 1.00 54.97 102 LYS A C 1
ATOM 832 O O . LYS A 1 102 ? -46.395 5.682 29.040 1.00 54.97 102 LYS A O 1
ATOM 837 N N . LYS A 1 103 ? -45.909 3.472 28.945 1.00 53.47 103 LYS A N 1
ATOM 838 C CA . LYS A 1 103 ? -46.585 3.185 27.672 1.00 53.47 103 LYS A CA 1
ATOM 839 C C . LYS A 1 103 ? -48.099 3.159 27.847 1.00 53.47 103 LYS A C 1
ATOM 841 O O . LYS A 1 103 ? -48.561 2.700 28.918 1.00 53.47 103 LYS A O 1
#

Secondary structure (DSSP, 8-state):
-PPP-------TTHHHHHHHHHHHHHHHHHHHHHHHHHHHHHHHHHHHHHHHHHHHHHHHHHHHHHHHHHHHHHHHSHHHHHHHHHHHH----TT--------

Foldseek 3Di:
DDDDDDDDDDDPPVVVVVVVVVVVVVVVVVVVVVVVVVVVVVVVVVVVVVVVVVVVVVVVVVVVVVVVVVVVVVCPDVVVVVVCCCPVVVDDDPPDDDDDDDD

Radius of gyration: 44.1 Å; chains: 1; bounding box: 94×16×132 Å

Sequence (103 aa):
MRAERTVNKPAKRSFALGYLVIGFIVFMICICFIRLSQEKSAQLKERKAVLAKIENQIEKEKAESAYLDDQAIYRKSEEYIEQQARDNFGLVYPNEIVLEEKK

pLDDT: mean 74.86, std 11.43, range [40.84, 90.38]